Protein AF-A0A538NPK3-F1 (afdb_monomer)

pLDDT: mean 90.72, std 15.33, range [40.0, 98.75]

Solvent-accessible surface area (backbone atoms only — not comparable to full-atom values): 8927 Å² total; per-residue (Å²): 105,37,69,58,55,29,64,65,32,91,75,32,47,64,65,57,23,43,51,51,44,49,50,53,44,50,45,13,54,48,50,26,62,76,28,67,54,47,79,52,47,70,59,28,36,52,36,30,76,73,65,78,29,89,46,58,44,39,58,53,47,27,48,56,47,48,56,59,54,58,73,66,65,64,86,34,53,40,82,40,32,31,33,20,56,73,98,46,99,71,49,41,38,30,35,28,40,32,36,69,95,50,63,70,60,73,10,39,35,46,33,33,40,89,54,44,16,48,60,44,72,46,45,44,79,68,47,91,90,53,68,72,44,80,38,68,68,56,42,33,56,76,69,69,45,77,77,94,75,72,92,78,80,84,78,86,79,72,134

Sequence (159 aa):
MRTRIAALSPTISPDEARRVAYTAYMTGLQLRREWHVVWLPGVQNFLVNMGARKGGLCFQWATELLVRLDALKLQTIELHWAESFANTNGEHNVIVVTARGQAFEKGILLDNWRYSGHLVWTQVATDPEYHWTENKSELARRLGRPRDVASKQVRSTMK

Secondary structure (DSSP, 8-state):
-HHHHHTT-TTS-HHHHHHHHHHHHHHHHHHHHHTT--SSHHHHHHHHHTTSSS---HHHHHHHHHHHHHTT--SSEEEEEEEESTTSTT-EEEEEEEETT--GGGSEEEEEEEETTEEEEEEGGG-SS---EE-HHHHHHHTT------TTSSSS---

Nearest PDB structures (foldseek):
  7lbm-assembly1_k  TM=4.760E-01  e=9.055E+00  Homo sapiens
  2mqb-assembly1_A  TM=2.918E-01  e=4.759E+00  Staphylococcus aureus subsp. aureus Mu50
  1uzx-assembly1_A  TM=3.942E-01  e=9.600E+00  Saccharomyces cerevisiae
  8trh-assembly1_R  TM=3.587E-01  e=9.600E+00  Homo sapiens

Radius of gyration: 17.1 Å; Cα contacts (8 Å, |Δi|>4): 261; chains: 1; bounding box: 33×58×39 Å

Mean predicted aligned error: 6.12 Å

Foldseek 3Di:
DLVLQCVLDVLFDSVLSVQLVVLLQVLLVVCLVQFVWDFDLVVSVVCVVVVNTPDQAQVVSQLSSLQSSVVVVGDFKDKWWKWFPPPDPPIHIWIWIHGPPDDRQQTKTWGSRPGRSHTDIDRQVPDPPTNIDTDPVVSCVSNVNPDPPDVPPPPPPDD

Structure (mmCIF, N/CA/C/O backbone):
data_AF-A0A538NPK3-F1
#
_entry.id   AF-A0A538NPK3-F1
#
loop_
_atom_site.group_PDB
_atom_site.id
_atom_site.type_symbol
_atom_site.label_atom_id
_atom_site.label_alt_id
_atom_site.label_comp_id
_atom_site.label_asym_id
_atom_site.label_entity_id
_atom_site.label_seq_id
_atom_site.pdbx_PDB_ins_code
_atom_site.Cartn_x
_atom_site.Cartn_y
_atom_site.Cartn_z
_atom_site.occupancy
_atom_site.B_iso_or_equiv
_atom_site.auth_seq_id
_atom_site.auth_comp_id
_atom_site.auth_asym_id
_atom_site.auth_atom_id
_atom_site.pdbx_PDB_model_num
ATOM 1 N N . MET A 1 1 ? -1.760 -13.441 7.882 1.00 90.75 1 MET A N 1
ATOM 2 C CA . MET A 1 1 ? -2.172 -12.059 7.558 1.00 90.75 1 MET A CA 1
ATOM 3 C C . MET A 1 1 ? -3.595 -11.701 8.003 1.00 90.75 1 MET A C 1
ATOM 5 O O . MET A 1 1 ? -3.686 -10.924 8.936 1.00 90.75 1 MET A O 1
ATOM 9 N N . ARG A 1 2 ? -4.698 -12.241 7.439 1.00 93.25 2 ARG A N 1
ATOM 10 C CA . ARG A 1 2 ? -6.078 -11.791 7.791 1.00 93.25 2 ARG A CA 1
ATOM 11 C C . ARG A 1 2 ? -6.371 -11.729 9.300 1.00 93.25 2 ARG A C 1
ATOM 13 O O . ARG A 1 2 ? -6.898 -10.738 9.777 1.00 93.25 2 ARG A O 1
ATOM 20 N N . THR A 1 3 ? -5.953 -12.748 10.057 1.00 94.81 3 THR A N 1
ATOM 21 C CA . THR A 1 3 ? -6.132 -12.807 11.518 1.00 94.81 3 THR A CA 1
ATOM 22 C C . THR A 1 3 ? -5.333 -11.724 12.236 1.00 94.81 3 THR A C 1
ATOM 24 O O . THR A 1 3 ? -5.770 -11.223 13.257 1.00 94.81 3 THR A O 1
ATOM 27 N N . ARG A 1 4 ? -4.173 -11.337 11.693 1.00 96.00 4 ARG A N 1
ATOM 28 C CA . ARG A 1 4 ? -3.343 -10.262 12.246 1.00 96.00 4 ARG A CA 1
ATOM 29 C C . ARG A 1 4 ? -3.964 -8.894 11.990 1.00 96.00 4 ARG A C 1
ATOM 31 O O . ARG A 1 4 ? -4.000 -8.101 12.913 1.00 96.00 4 ARG A O 1
ATOM 38 N N . ILE A 1 5 ? -4.522 -8.669 10.797 1.00 95.50 5 ILE A N 1
ATOM 39 C CA . ILE A 1 5 ? -5.295 -7.452 10.501 1.00 95.50 5 ILE A CA 1
ATOM 40 C C . ILE A 1 5 ? -6.505 -7.365 11.435 1.00 95.50 5 ILE A C 1
ATOM 42 O O . ILE A 1 5 ? -6.682 -6.354 12.094 1.00 95.50 5 ILE A O 1
ATOM 46 N N . ALA A 1 6 ? -7.287 -8.440 11.573 1.00 95.44 6 ALA A N 1
ATOM 47 C CA . ALA A 1 6 ? -8.423 -8.467 12.498 1.00 95.44 6 ALA A CA 1
ATOM 48 C C . ALA A 1 6 ? -8.010 -8.279 13.973 1.00 95.44 6 ALA A C 1
ATOM 50 O O . ALA A 1 6 ? -8.776 -7.744 14.761 1.00 95.44 6 ALA A O 1
ATOM 51 N N . ALA A 1 7 ? -6.796 -8.691 14.349 1.00 95.62 7 ALA A N 1
ATOM 52 C CA . ALA A 1 7 ? -6.271 -8.523 15.702 1.00 95.62 7 ALA A CA 1
ATOM 53 C C . ALA A 1 7 ? -5.751 -7.105 16.003 1.00 95.62 7 ALA A C 1
ATOM 55 O O . ALA A 1 7 ? -5.412 -6.836 17.153 1.00 95.62 7 ALA A O 1
ATOM 56 N N . LEU A 1 8 ? -5.686 -6.197 15.017 1.00 94.69 8 LEU A N 1
ATOM 57 C CA . LEU A 1 8 ? -5.289 -4.804 15.256 1.00 94.69 8 LEU A CA 1
ATOM 58 C C . LEU A 1 8 ? -6.275 -4.073 16.177 1.00 94.69 8 LEU A C 1
ATOM 60 O O . LEU A 1 8 ? -5.859 -3.207 16.945 1.00 94.69 8 LEU A O 1
ATOM 64 N N . SER A 1 9 ? -7.567 -4.404 16.092 1.00 96.06 9 SER A N 1
ATOM 65 C CA . SER A 1 9 ? -8.631 -3.864 16.942 1.00 96.06 9 SER A CA 1
ATOM 66 C C . SER A 1 9 ? -9.882 -4.744 16.852 1.00 96.06 9 SER A C 1
ATOM 68 O O . SER A 1 9 ? -10.217 -5.183 15.751 1.00 96.06 9 SER A O 1
ATOM 70 N N . PRO A 1 10 ? -10.651 -4.924 17.944 1.00 95.31 10 PRO A N 1
ATOM 71 C CA . PRO A 1 10 ? -11.950 -5.602 17.891 1.00 95.31 10 PRO A CA 1
ATOM 72 C C . PRO A 1 10 ? -12.984 -4.884 17.006 1.00 95.31 10 PRO A C 1
ATOM 74 O O . PRO A 1 10 ? -13.994 -5.480 16.648 1.00 95.31 10 PRO A O 1
ATOM 77 N N . THR A 1 11 ? -12.751 -3.617 16.644 1.00 96.44 11 THR A N 1
ATOM 78 C CA . THR A 1 11 ? -13.629 -2.847 15.746 1.00 96.44 11 THR A CA 1
ATOM 79 C C . THR A 1 11 ? -13.464 -3.207 14.271 1.00 96.44 11 THR A C 1
ATOM 81 O O . THR A 1 11 ? -14.293 -2.802 13.458 1.00 96.44 11 THR A O 1
ATOM 84 N N . ILE A 1 12 ? -12.412 -3.945 13.901 1.00 96.88 12 ILE A N 1
ATOM 85 C CA . ILE A 1 12 ? -12.199 -4.354 12.514 1.00 96.88 12 ILE A CA 1
ATOM 86 C C . ILE A 1 12 ? -13.184 -5.453 12.138 1.00 96.88 12 ILE A C 1
ATOM 88 O O . ILE A 1 12 ? -13.265 -6.498 12.783 1.00 96.88 12 ILE A O 1
ATOM 92 N N . SER A 1 13 ? -13.870 -5.253 11.016 1.00 97.62 13 SER A N 1
ATOM 93 C CA . SER A 1 13 ? -14.689 -6.289 10.403 1.00 97.62 13 SER A CA 1
ATOM 94 C C . SER A 1 13 ? -13.809 -7.463 9.942 1.00 97.62 13 SER A C 1
ATOM 96 O O . SER A 1 13 ? -12.905 -7.273 9.116 1.00 97.62 13 SER A O 1
ATOM 98 N N . PRO A 1 14 ? -14.082 -8.706 10.387 1.00 96.88 14 PRO A N 1
ATOM 99 C CA . PRO A 1 14 ? -13.371 -9.884 9.892 1.00 96.88 14 PRO A CA 1
ATOM 100 C C . PRO A 1 14 ? -13.513 -10.082 8.375 1.00 96.88 14 PRO A C 1
ATOM 102 O O . PRO A 1 14 ? -12.635 -10.677 7.743 1.00 96.88 14 PRO A O 1
ATOM 105 N N . ASP A 1 15 ? -14.608 -9.589 7.784 1.00 97.94 15 ASP A N 1
ATOM 106 C CA . ASP A 1 15 ? -14.815 -9.590 6.336 1.00 97.94 15 ASP A CA 1
ATOM 107 C C . ASP A 1 15 ? -13.847 -8.645 5.620 1.00 97.94 15 ASP A C 1
ATOM 109 O O . ASP A 1 15 ? -13.150 -9.060 4.692 1.00 97.94 15 ASP A O 1
ATOM 113 N N . GLU A 1 16 ? -13.720 -7.410 6.107 1.00 98.38 16 GLU A N 1
ATOM 114 C CA . GLU A 1 16 ? -12.775 -6.434 5.561 1.00 98.38 16 GLU A CA 1
ATOM 115 C C . GLU A 1 16 ? -11.335 -6.926 5.682 1.00 98.38 16 GLU A C 1
ATOM 117 O O . GLU A 1 16 ? -10.597 -6.915 4.696 1.00 98.38 16 GLU A O 1
ATOM 122 N N . ALA A 1 17 ? -10.955 -7.469 6.842 1.00 98.31 17 ALA A N 1
ATOM 123 C CA . ALA A 1 17 ? -9.636 -8.064 7.040 1.00 98.31 17 ALA A CA 1
ATOM 124 C C . ALA A 1 17 ? -9.348 -9.194 6.034 1.00 98.31 17 ALA A C 1
ATOM 126 O O . ALA A 1 17 ? -8.218 -9.340 5.555 1.00 98.31 17 ALA A O 1
ATOM 127 N N . ARG A 1 18 ? -10.363 -9.995 5.676 1.00 98.38 18 ARG A N 1
ATOM 128 C CA . ARG A 1 18 ? -10.247 -11.044 4.652 1.00 98.38 18 ARG A CA 1
ATOM 129 C C . ARG A 1 18 ? -10.094 -10.452 3.252 1.00 98.38 18 ARG A C 1
ATOM 131 O O . ARG A 1 18 ? -9.232 -10.917 2.508 1.00 98.38 18 ARG A O 1
ATOM 138 N N . ARG A 1 19 ? -10.895 -9.444 2.897 1.00 98.62 19 ARG A N 1
ATOM 139 C CA . ARG A 1 19 ? -10.870 -8.785 1.580 1.00 98.62 19 ARG A CA 1
ATOM 140 C C . ARG A 1 19 ? -9.562 -8.035 1.342 1.00 98.62 19 ARG A C 1
ATOM 142 O O . ARG A 1 19 ? -8.985 -8.184 0.268 1.00 98.62 19 ARG A O 1
ATOM 149 N N . VAL A 1 20 ? -9.052 -7.317 2.344 1.00 98.62 20 VAL A N 1
ATOM 150 C CA . VAL A 1 20 ? -7.729 -6.671 2.304 1.00 98.62 20 VAL A CA 1
ATOM 151 C C . VAL A 1 20 ? -6.642 -7.718 2.097 1.00 98.62 20 VAL A C 1
ATOM 153 O O . VAL A 1 20 ? -5.845 -7.607 1.168 1.00 98.62 20 VAL A O 1
ATOM 156 N N . ALA A 1 21 ? -6.651 -8.780 2.908 1.00 98.38 21 ALA A N 1
ATOM 157 C CA . ALA A 1 21 ? -5.659 -9.841 2.813 1.00 98.38 21 ALA A CA 1
ATOM 158 C C . ALA A 1 21 ? -5.638 -10.514 1.430 1.00 98.38 21 ALA A C 1
ATOM 160 O O . ALA A 1 21 ? -4.575 -10.733 0.851 1.00 98.38 21 ALA A O 1
ATOM 161 N N . TYR A 1 22 ? -6.817 -10.835 0.899 1.00 98.50 22 TYR A N 1
ATOM 162 C CA . TYR A 1 22 ? -6.958 -11.427 -0.425 1.00 98.50 22 TYR A CA 1
ATOM 163 C C . TYR A 1 22 ? -6.485 -10.469 -1.526 1.00 98.50 22 TYR A C 1
ATOM 165 O O . TYR A 1 22 ? -5.692 -10.856 -2.381 1.00 98.50 22 TYR A O 1
ATOM 173 N N . THR A 1 23 ? -6.915 -9.206 -1.474 1.00 98.62 23 THR A N 1
ATOM 174 C CA . THR A 1 23 ? -6.578 -8.189 -2.481 1.00 98.62 23 THR A CA 1
ATOM 175 C C . THR A 1 23 ? -5.082 -7.903 -2.513 1.00 98.62 23 THR A C 1
ATOM 177 O O . THR A 1 23 ? -4.505 -7.859 -3.597 1.00 98.62 23 THR A O 1
ATOM 180 N N . ALA A 1 24 ? -4.426 -7.788 -1.356 1.00 98.50 24 ALA A N 1
ATOM 181 C CA . ALA A 1 24 ? -2.984 -7.563 -1.280 1.00 98.50 24 ALA A CA 1
ATOM 182 C C . ALA A 1 24 ? -2.176 -8.729 -1.864 1.00 98.50 24 ALA A C 1
ATOM 184 O O . ALA A 1 24 ? -1.208 -8.531 -2.601 1.00 98.50 24 ALA A O 1
ATOM 185 N N . TYR A 1 25 ? -2.604 -9.961 -1.581 1.00 98.25 25 TYR A N 1
ATOM 186 C CA . TYR A 1 25 ? -1.945 -11.151 -2.106 1.00 98.25 25 TYR A CA 1
ATOM 187 C C . TYR A 1 25 ? -2.132 -11.277 -3.624 1.00 98.25 25 TYR A C 1
ATOM 189 O O . TYR A 1 25 ? -1.164 -11.441 -4.366 1.00 98.25 25 TYR A O 1
ATOM 197 N N . MET A 1 26 ? -3.373 -11.146 -4.101 1.00 98.38 26 MET A N 1
ATOM 198 C CA . MET A 1 26 ? -3.691 -11.301 -5.521 1.00 98.38 26 MET A CA 1
ATOM 199 C C . MET A 1 26 ? -3.120 -10.176 -6.381 1.00 98.38 26 MET A C 1
ATOM 201 O O . MET A 1 26 ? -2.681 -10.450 -7.495 1.00 98.38 26 MET A O 1
ATOM 205 N N . THR A 1 27 ? -3.070 -8.943 -5.871 1.00 98.19 27 THR A N 1
ATOM 206 C CA . THR A 1 27 ? -2.431 -7.814 -6.567 1.00 98.19 27 THR A CA 1
ATOM 207 C C . THR A 1 27 ? -0.971 -8.126 -6.876 1.00 98.19 27 THR A C 1
ATOM 209 O O . THR A 1 27 ? -0.560 -8.019 -8.029 1.00 98.19 27 THR A O 1
ATOM 212 N N . GLY A 1 28 ? -0.215 -8.620 -5.891 1.00 97.19 28 GLY A N 1
ATOM 213 C CA . GLY A 1 28 ? 1.176 -9.028 -6.086 1.00 97.19 28 GLY A CA 1
ATOM 214 C C . GLY A 1 28 ? 1.353 -10.060 -7.204 1.00 97.19 28 GLY A C 1
ATOM 215 O O . GLY A 1 28 ? 2.160 -9.879 -8.117 1.00 97.19 28 GLY A O 1
ATOM 216 N N . LEU A 1 29 ? 0.543 -11.123 -7.175 1.00 97.06 29 LEU A N 1
ATOM 217 C CA . LEU A 1 29 ? 0.599 -12.189 -8.178 1.00 97.06 29 LEU A CA 1
ATOM 218 C C . LEU A 1 29 ? 0.192 -11.722 -9.580 1.00 97.06 29 LEU A C 1
ATOM 220 O O . LEU A 1 29 ? 0.789 -12.156 -10.567 1.00 97.06 29 LEU A O 1
ATOM 224 N N . GLN A 1 30 ? -0.829 -10.871 -9.678 1.00 97.69 30 GLN A N 1
ATOM 225 C CA . GLN A 1 30 ? -1.325 -10.360 -10.954 1.00 97.69 30 GLN A CA 1
ATOM 226 C C . GLN A 1 30 ? -0.310 -9.419 -11.601 1.00 97.69 30 GLN A C 1
ATOM 228 O O . GLN A 1 30 ? 0.085 -9.658 -12.740 1.00 97.69 30 GLN A O 1
ATOM 233 N N . LEU A 1 31 ? 0.183 -8.426 -10.859 1.00 96.94 31 LEU A N 1
ATOM 234 C CA . LEU A 1 31 ? 1.145 -7.450 -11.374 1.00 96.94 31 LEU A CA 1
ATOM 235 C C . LEU A 1 31 ? 2.485 -8.102 -11.735 1.00 96.94 31 LEU A C 1
ATOM 237 O O . LEU A 1 31 ? 3.076 -7.760 -12.755 1.00 96.94 31 LEU A O 1
ATOM 241 N N . ARG A 1 32 ? 2.933 -9.115 -10.976 1.00 95.81 32 ARG A N 1
ATOM 242 C CA . ARG A 1 32 ? 4.122 -9.910 -11.335 1.00 95.81 32 ARG A CA 1
ATOM 243 C C . ARG A 1 32 ? 4.014 -10.493 -12.744 1.00 95.81 32 ARG A C 1
ATOM 245 O O . ARG A 1 32 ? 4.987 -10.460 -13.497 1.00 95.81 32 ARG A O 1
ATOM 252 N N . ARG A 1 33 ? 2.844 -11.044 -13.084 1.00 95.31 33 ARG A N 1
ATOM 253 C CA . ARG A 1 33 ? 2.570 -11.626 -14.405 1.00 95.31 33 ARG A CA 1
ATOM 254 C C . ARG A 1 33 ? 2.434 -10.536 -15.462 1.00 95.31 33 ARG A C 1
ATOM 256 O O . ARG A 1 33 ? 3.101 -10.605 -16.485 1.00 95.31 33 ARG A O 1
ATOM 263 N N . GLU A 1 34 ? 1.620 -9.522 -15.190 1.00 95.25 34 GLU A N 1
ATOM 264 C CA . GLU A 1 34 ? 1.320 -8.431 -16.120 1.00 95.25 34 GLU A CA 1
ATOM 265 C C . GLU A 1 34 ? 2.567 -7.630 -16.519 1.00 95.25 34 GLU A C 1
ATOM 267 O O . GLU A 1 34 ? 2.769 -7.299 -17.690 1.00 95.25 34 GLU A O 1
ATOM 272 N N . TRP A 1 35 ? 3.440 -7.347 -15.554 1.00 95.38 35 TRP A N 1
ATOM 273 C CA . TRP A 1 35 ? 4.660 -6.575 -15.767 1.00 95.38 35 TRP A CA 1
ATOM 274 C C . TRP A 1 35 ? 5.873 -7.435 -16.118 1.00 95.38 35 TRP A C 1
ATOM 276 O O . TRP A 1 35 ? 6.974 -6.895 -16.204 1.00 95.38 35 TRP A O 1
ATOM 286 N N . HIS A 1 36 ? 5.697 -8.746 -16.338 1.00 92.69 36 HIS A N 1
ATOM 287 C CA . HIS A 1 36 ? 6.778 -9.690 -16.656 1.00 92.69 36 HIS A CA 1
ATOM 288 C C . HIS A 1 36 ? 7.995 -9.504 -15.738 1.00 92.69 36 HIS A C 1
ATOM 290 O O . HIS A 1 36 ? 9.127 -9.300 -16.198 1.00 92.69 36 HIS A O 1
ATOM 296 N N . VAL A 1 37 ? 7.717 -9.491 -14.433 1.00 92.56 37 VAL A N 1
ATOM 297 C CA . VAL A 1 37 ? 8.670 -9.085 -13.403 1.00 92.56 37 VAL A CA 1
ATOM 298 C C . VAL A 1 37 ? 9.755 -10.137 -13.245 1.00 92.56 37 VAL A C 1
ATOM 300 O O . VAL A 1 37 ? 9.474 -11.317 -13.017 1.00 92.56 37 VAL A O 1
ATOM 303 N N . VAL A 1 38 ? 11.007 -9.698 -13.336 1.00 90.12 38 VAL A N 1
ATOM 304 C CA . VAL A 1 38 ? 12.165 -10.555 -13.071 1.00 90.12 38 VAL A CA 1
ATOM 305 C C . VAL A 1 38 ? 12.389 -10.719 -11.569 1.00 90.12 38 VAL A C 1
ATOM 307 O O . VAL A 1 38 ? 11.875 -9.960 -10.754 1.00 90.12 38 VAL A O 1
ATOM 310 N N . TRP A 1 39 ? 13.135 -11.748 -11.173 1.00 79.25 39 TRP A N 1
ATOM 311 C CA . TRP A 1 39 ? 13.260 -12.098 -9.758 1.00 79.25 39 TRP A CA 1
ATOM 312 C C . TRP A 1 39 ? 13.912 -10.996 -8.908 1.00 79.25 39 TRP A C 1
ATOM 314 O O . TRP A 1 39 ? 13.408 -10.715 -7.823 1.00 79.25 39 TRP A O 1
ATOM 324 N N . LEU A 1 40 ? 14.959 -10.338 -9.414 1.00 88.50 40 LEU A N 1
ATOM 325 C CA . LEU A 1 40 ? 15.695 -9.296 -8.693 1.00 88.50 40 LEU A CA 1
ATOM 326 C C . LEU A 1 40 ? 15.028 -7.913 -8.854 1.00 88.50 40 LEU A C 1
ATOM 328 O O . LEU A 1 40 ? 15.023 -7.390 -9.974 1.00 88.50 40 LEU A O 1
ATOM 332 N N . PRO A 1 41 ? 14.542 -7.272 -7.768 1.00 84.06 41 PRO A N 1
ATOM 333 C CA . PRO A 1 41 ? 13.862 -5.975 -7.846 1.00 84.06 41 PRO A CA 1
ATOM 334 C C . PRO A 1 41 ? 14.715 -4.869 -8.480 1.00 84.06 41 PRO A C 1
ATOM 336 O O . PRO A 1 41 ? 14.218 -4.095 -9.291 1.00 84.06 41 PRO A O 1
ATOM 339 N N . GLY A 1 42 ? 16.023 -4.832 -8.196 1.00 86.31 42 GLY A N 1
ATOM 340 C CA . GLY A 1 42 ? 16.937 -3.857 -8.804 1.00 86.31 42 GLY A CA 1
ATOM 341 C C . GLY A 1 42 ? 17.041 -3.991 -10.329 1.00 86.31 42 GLY A C 1
ATOM 342 O O . GLY A 1 42 ? 17.029 -2.989 -11.043 1.00 86.31 42 GLY A O 1
ATOM 343 N N . VAL A 1 43 ? 17.056 -5.227 -10.843 1.00 89.50 43 VAL A N 1
ATOM 344 C CA . VAL A 1 43 ? 17.050 -5.486 -12.293 1.00 89.50 43 VAL A CA 1
ATOM 345 C C . VAL A 1 43 ? 15.712 -5.068 -12.894 1.00 89.50 43 VAL A C 1
ATOM 347 O O . VAL A 1 43 ? 15.689 -4.430 -13.943 1.00 89.50 43 VAL A O 1
ATOM 350 N N . GLN A 1 44 ? 14.596 -5.364 -12.221 1.00 92.06 44 GLN A N 1
ATOM 351 C CA . GLN A 1 44 ? 13.286 -4.907 -12.680 1.00 92.06 44 GLN A CA 1
ATOM 352 C C . GLN A 1 44 ? 13.217 -3.376 -12.747 1.00 92.06 44 GLN A C 1
ATOM 354 O O . GLN A 1 44 ? 12.756 -2.843 -13.754 1.00 92.06 44 GLN A O 1
ATOM 359 N N . ASN A 1 45 ? 13.706 -2.667 -11.726 1.00 91.25 45 ASN A N 1
ATOM 360 C CA . ASN A 1 45 ? 13.725 -1.204 -11.707 1.00 91.25 45 ASN A CA 1
ATOM 361 C C . ASN A 1 45 ? 14.513 -0.637 -12.898 1.00 91.25 45 ASN A C 1
ATOM 363 O O . ASN A 1 45 ? 14.032 0.264 -13.584 1.00 91.25 45 ASN A O 1
ATOM 367 N N . PHE A 1 46 ? 15.687 -1.206 -13.188 1.00 90.31 46 PHE A N 1
ATOM 368 C CA . PHE A 1 46 ? 16.475 -0.837 -14.364 1.00 90.31 46 PHE A CA 1
ATOM 369 C C . PHE A 1 46 ? 15.690 -1.044 -15.669 1.00 90.31 46 PHE A C 1
ATOM 371 O O . PHE A 1 46 ? 15.606 -0.129 -16.488 1.00 90.31 46 PHE A O 1
ATOM 378 N N . LEU A 1 47 ? 15.051 -2.208 -15.834 1.00 90.75 47 LEU A N 1
ATOM 379 C CA . LEU A 1 47 ? 14.262 -2.532 -17.025 1.00 90.75 47 LEU A CA 1
ATOM 380 C C . LEU A 1 47 ? 13.057 -1.597 -17.224 1.00 90.75 47 LEU A C 1
ATOM 382 O O . LEU A 1 47 ? 12.700 -1.298 -18.363 1.00 90.75 47 LEU A O 1
ATOM 386 N N . VAL A 1 48 ? 12.425 -1.134 -16.144 1.00 91.38 48 VAL A N 1
ATOM 387 C CA . VAL A 1 48 ? 11.334 -0.149 -16.221 1.00 91.38 48 VAL A CA 1
ATOM 388 C C . VAL A 1 48 ? 11.872 1.217 -16.640 1.00 91.38 48 VAL A C 1
ATOM 390 O O . VAL A 1 48 ? 11.331 1.820 -17.562 1.00 91.38 48 VAL A O 1
ATOM 393 N N . ASN A 1 49 ? 12.965 1.679 -16.027 1.00 91.50 49 ASN A N 1
ATOM 394 C CA . ASN A 1 49 ? 13.550 2.991 -16.322 1.00 91.50 49 ASN A CA 1
ATOM 395 C C . ASN A 1 49 ? 14.054 3.116 -17.768 1.00 91.50 49 ASN A C 1
ATOM 397 O O . ASN A 1 49 ? 14.006 4.200 -18.339 1.00 91.50 49 ASN A O 1
ATOM 401 N N . MET A 1 50 ? 14.490 2.014 -18.384 1.00 92.69 50 MET A N 1
ATOM 402 C CA . MET A 1 50 ? 14.862 1.979 -19.806 1.00 92.69 50 MET A CA 1
ATOM 403 C C . MET A 1 50 ? 13.676 1.739 -20.763 1.00 92.69 50 MET A C 1
ATOM 405 O O . MET A 1 50 ? 13.884 1.589 -21.964 1.00 92.69 50 MET A O 1
ATOM 409 N N . GLY A 1 51 ? 12.444 1.629 -20.253 1.00 91.00 51 GLY A N 1
ATOM 410 C CA . GLY A 1 51 ? 11.237 1.411 -21.059 1.00 91.00 51 GLY A CA 1
ATOM 411 C C . GLY A 1 51 ? 11.007 -0.029 -21.540 1.00 91.00 51 GLY A C 1
ATOM 412 O O . GLY A 1 51 ? 10.083 -0.276 -22.312 1.00 91.00 51 GLY A O 1
ATOM 413 N N . ALA A 1 52 ? 11.796 -1.005 -21.081 1.00 91.19 52 ALA A N 1
ATOM 414 C CA . ALA A 1 52 ? 11.669 -2.415 -21.471 1.00 91.19 52 ALA A CA 1
ATOM 415 C C . ALA A 1 52 ? 10.579 -3.177 -20.688 1.00 91.19 52 ALA A C 1
ATOM 417 O O . ALA A 1 52 ? 10.242 -4.322 -21.022 1.00 91.19 52 ALA A O 1
ATOM 418 N N . ARG A 1 53 ? 10.046 -2.582 -19.615 1.00 91.88 53 ARG A N 1
ATOM 419 C CA . ARG A 1 53 ? 8.956 -3.122 -18.792 1.00 91.88 53 ARG A CA 1
ATOM 420 C C . ARG A 1 53 ? 7.944 -2.034 -18.462 1.00 91.88 53 ARG A C 1
ATOM 422 O O . ARG A 1 53 ? 8.299 -0.878 -18.279 1.00 91.88 53 ARG A O 1
ATOM 429 N N . LYS A 1 54 ? 6.675 -2.438 -18.356 1.00 89.81 54 LYS A N 1
ATOM 430 C CA . LYS A 1 54 ? 5.548 -1.530 -18.089 1.00 89.81 54 LYS A CA 1
ATOM 431 C C . LYS A 1 54 ? 5.485 -1.051 -16.636 1.00 89.81 54 LYS A C 1
ATOM 433 O O . LYS A 1 54 ? 4.957 0.023 -16.375 1.00 89.81 54 LYS A O 1
ATOM 438 N N . GLY A 1 55 ? 6.010 -1.840 -15.701 1.00 92.06 55 GLY A N 1
ATOM 439 C CA . GLY A 1 55 ? 5.985 -1.509 -14.283 1.00 92.06 55 GLY A CA 1
ATOM 440 C C . GLY A 1 55 ? 6.890 -2.408 -13.452 1.00 92.06 55 GLY A C 1
ATOM 441 O O . GLY A 1 55 ? 7.453 -3.386 -13.951 1.00 92.06 55 GLY A O 1
ATOM 442 N N . GLY A 1 56 ? 7.067 -2.052 -12.187 1.00 91.94 56 GLY A N 1
ATOM 443 C CA . GLY A 1 56 ? 7.916 -2.793 -11.260 1.00 91.94 56 GLY A CA 1
ATOM 444 C C . GLY A 1 56 ? 8.631 -1.938 -10.220 1.00 91.94 56 GLY A C 1
ATOM 445 O O . GLY A 1 56 ? 9.230 -2.514 -9.319 1.00 91.94 56 GLY A O 1
ATOM 446 N N . LEU A 1 57 ? 8.540 -0.607 -10.306 1.00 94.38 57 LEU A N 1
ATOM 447 C CA . LEU A 1 57 ? 9.074 0.310 -9.297 1.00 94.38 57 LEU A CA 1
ATOM 448 C C . LEU A 1 57 ? 8.225 0.253 -8.021 1.00 94.38 57 LEU A C 1
ATOM 450 O O . LEU A 1 57 ? 7.006 0.088 -8.100 1.00 94.38 57 LEU A O 1
ATOM 454 N N . CYS A 1 58 ? 8.845 0.433 -6.854 1.00 95.38 58 CYS A N 1
ATOM 455 C CA . CYS A 1 58 ? 8.189 0.362 -5.540 1.00 95.38 58 CYS A CA 1
ATOM 456 C C . CYS A 1 58 ? 6.875 1.165 -5.477 1.00 95.38 58 CYS A C 1
ATOM 458 O O . CYS A 1 58 ? 5.818 0.613 -5.167 1.00 95.38 58 CYS A O 1
ATOM 460 N N . PHE A 1 59 ? 6.900 2.437 -5.891 1.00 95.94 59 PHE A N 1
ATOM 461 C CA . PHE A 1 59 ? 5.711 3.292 -5.891 1.00 95.94 59 PHE A CA 1
ATOM 462 C C . PHE A 1 59 ? 4.606 2.799 -6.835 1.00 95.94 59 PHE A C 1
ATOM 464 O O . PHE A 1 59 ? 3.436 3.073 -6.579 1.00 95.94 59 PHE A O 1
ATOM 471 N N . GLN A 1 60 ? 4.935 2.093 -7.924 1.00 96.38 60 GLN A N 1
ATOM 472 C CA . GLN A 1 60 ? 3.932 1.546 -8.843 1.00 96.38 60 GLN A CA 1
ATOM 473 C C . GLN A 1 60 ? 3.178 0.395 -8.178 1.00 96.38 60 GLN A C 1
ATOM 475 O O . GLN A 1 60 ? 1.950 0.383 -8.215 1.00 96.38 60 GLN A O 1
ATOM 480 N N . TRP A 1 61 ? 3.887 -0.517 -7.500 1.00 97.81 61 TRP A N 1
ATOM 481 C CA . TRP A 1 61 ? 3.253 -1.574 -6.702 1.00 97.81 61 TRP A CA 1
ATOM 482 C C . TRP A 1 61 ? 2.341 -0.995 -5.621 1.00 97.81 61 TRP A C 1
ATOM 484 O O . TRP A 1 61 ? 1.184 -1.402 -5.518 1.00 97.81 61 TRP A O 1
ATOM 494 N N . ALA A 1 62 ? 2.840 -0.025 -4.848 1.00 98.19 62 ALA A N 1
ATOM 495 C CA . ALA A 1 62 ? 2.066 0.623 -3.792 1.00 98.19 62 ALA A CA 1
ATOM 496 C C . ALA A 1 62 ? 0.835 1.359 -4.346 1.00 98.19 62 ALA A C 1
ATOM 498 O O . ALA A 1 62 ? -0.247 1.253 -3.774 1.00 98.19 62 ALA A O 1
ATOM 499 N N . THR A 1 63 ? 0.968 2.049 -5.485 1.00 98.06 63 THR A N 1
ATOM 500 C CA . THR A 1 63 ? -0.150 2.750 -6.142 1.00 98.06 63 THR A CA 1
ATOM 501 C C . THR A 1 63 ? -1.242 1.776 -6.574 1.00 98.06 63 THR A C 1
ATOM 503 O O . THR A 1 63 ? -2.405 1.976 -6.232 1.00 98.06 63 THR A O 1
ATOM 506 N N . GLU A 1 64 ? -0.884 0.707 -7.286 1.00 98.00 64 GLU A N 1
ATOM 507 C CA . GLU A 1 64 ? -1.855 -0.291 -7.748 1.00 98.00 64 GLU A CA 1
ATOM 508 C C . GLU A 1 64 ? -2.557 -0.986 -6.581 1.00 98.00 64 GLU A C 1
ATOM 510 O O . GLU A 1 64 ? -3.777 -1.168 -6.594 1.00 98.00 64 GLU A O 1
ATOM 515 N N . LEU A 1 65 ? -1.801 -1.334 -5.536 1.00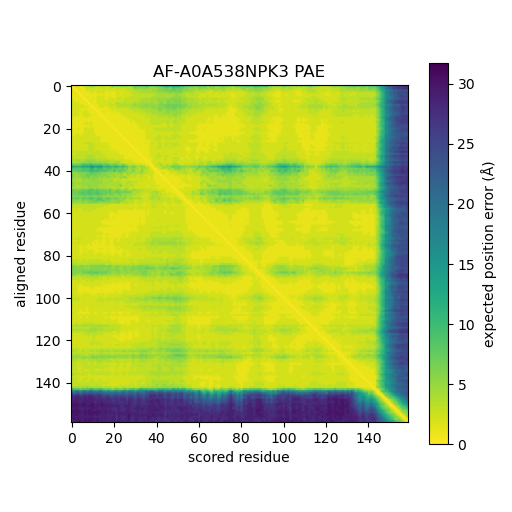 98.62 65 LEU A N 1
ATOM 516 C CA . LEU A 1 65 ? -2.373 -1.898 -4.322 1.00 98.62 65 LEU A CA 1
ATOM 517 C C . LEU A 1 65 ? -3.346 -0.918 -3.657 1.00 98.62 65 LEU A C 1
ATOM 519 O O . LEU A 1 65 ? -4.461 -1.307 -3.312 1.00 98.62 65 LEU A O 1
ATOM 523 N N . LEU A 1 66 ? -2.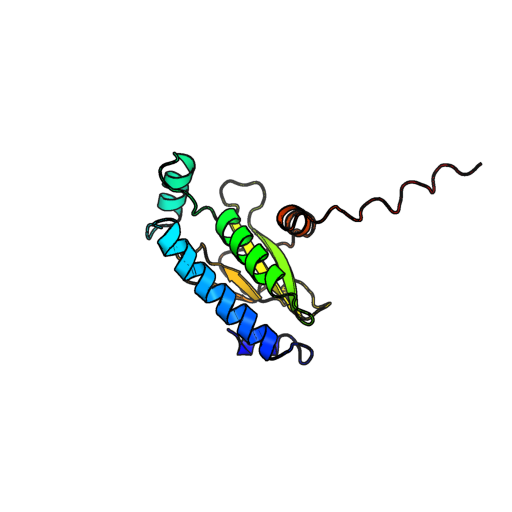954 0.348 -3.509 1.00 98.62 66 LEU A N 1
ATOM 524 C CA . LEU A 1 66 ? -3.779 1.387 -2.901 1.00 98.62 66 LEU A CA 1
ATOM 525 C C . LEU A 1 66 ? -5.104 1.568 -3.637 1.00 98.62 66 LEU A C 1
ATOM 527 O O . LEU A 1 66 ? -6.155 1.560 -3.002 1.00 98.62 66 LEU A O 1
ATOM 531 N N . VAL A 1 67 ? -5.068 1.700 -4.964 1.00 98.06 67 VAL A N 1
ATOM 532 C CA . VAL A 1 67 ? -6.274 1.900 -5.781 1.00 98.06 67 VAL A CA 1
ATOM 533 C C . VAL A 1 67 ? -7.232 0.717 -5.632 1.00 98.06 67 VAL A C 1
ATOM 535 O O . VAL A 1 67 ? -8.434 0.905 -5.433 1.00 98.06 67 VAL A O 1
ATOM 538 N N . ARG A 1 68 ? -6.709 -0.513 -5.657 1.00 98.38 68 ARG A N 1
ATOM 539 C CA . ARG A 1 68 ? -7.518 -1.732 -5.501 1.00 98.38 68 ARG A CA 1
ATOM 540 C C . ARG A 1 68 ? -8.098 -1.869 -4.096 1.00 98.38 68 ARG A C 1
ATOM 542 O O . ARG A 1 68 ? -9.236 -2.310 -3.960 1.00 98.38 68 ARG A O 1
ATOM 549 N N . LEU A 1 69 ? -7.350 -1.484 -3.061 1.00 98.50 69 LEU A N 1
ATOM 550 C CA . LEU A 1 69 ? -7.842 -1.466 -1.682 1.00 98.50 69 LEU A CA 1
ATOM 551 C C . LEU A 1 69 ? -8.884 -0.361 -1.458 1.00 98.50 69 LEU A C 1
ATOM 553 O O . LEU A 1 69 ? -9.893 -0.617 -0.805 1.00 98.50 69 LEU A O 1
ATOM 557 N N . ASP A 1 70 ? -8.703 0.833 -2.028 1.00 98.00 70 ASP A N 1
ATOM 558 C CA . ASP A 1 70 ? -9.689 1.919 -1.926 1.00 98.00 70 ASP A CA 1
ATOM 559 C C . ASP A 1 70 ? -11.012 1.562 -2.616 1.00 98.00 70 ASP A C 1
ATOM 561 O O . ASP A 1 70 ? -12.095 1.881 -2.116 1.00 98.00 70 ASP A O 1
ATOM 565 N N . ALA A 1 71 ? -10.945 0.823 -3.726 1.00 98.00 71 ALA A N 1
ATOM 566 C CA . ALA A 1 71 ? -12.123 0.305 -4.414 1.00 98.00 71 ALA A CA 1
ATOM 567 C C . ALA A 1 71 ? -12.962 -0.647 -3.538 1.00 98.00 71 ALA A C 1
ATOM 569 O O . ALA A 1 71 ? -14.152 -0.819 -3.796 1.00 98.00 71 ALA A O 1
ATOM 570 N N . LEU A 1 72 ? -12.391 -1.224 -2.469 1.00 98.00 72 LEU A N 1
ATOM 571 C CA . LEU A 1 72 ? -13.135 -2.064 -1.526 1.00 98.00 72 LEU A CA 1
ATOM 572 C C . LEU A 1 72 ? -14.094 -1.270 -0.626 1.00 98.00 72 LEU A C 1
ATOM 574 O O . LEU A 1 72 ? -14.962 -1.900 -0.014 1.00 98.00 72 LEU A O 1
ATOM 578 N N . LYS A 1 73 ? -13.944 0.064 -0.545 1.00 97.31 73 LYS A N 1
ATOM 579 C CA . LYS A 1 73 ? -14.758 0.979 0.280 1.00 97.31 73 LYS A CA 1
ATOM 580 C C . LYS A 1 73 ? -14.868 0.525 1.741 1.00 97.31 73 LYS A C 1
ATOM 582 O O . LYS A 1 73 ? -15.958 0.431 2.303 1.00 97.31 73 LYS A O 1
ATOM 587 N N . LEU A 1 74 ? -13.706 0.240 2.330 1.00 97.69 74 LEU A N 1
ATOM 588 C CA . LEU A 1 74 ? -13.547 -0.232 3.706 1.00 97.69 74 LEU A CA 1
ATOM 589 C C . LEU A 1 74 ? -14.094 0.793 4.714 1.00 97.69 74 LEU A C 1
ATOM 591 O O . LEU A 1 74 ? -13.853 1.997 4.602 1.00 97.69 74 LEU A O 1
ATOM 595 N N . GLN A 1 75 ? -14.823 0.299 5.709 1.00 98.06 75 GLN A N 1
ATOM 596 C CA . GLN A 1 75 ? -15.480 1.076 6.755 1.00 98.06 75 GLN A CA 1
ATOM 597 C C . GLN A 1 75 ? -14.769 0.980 8.100 1.00 98.06 75 GLN A C 1
ATOM 599 O O . GLN A 1 75 ? -14.923 1.890 8.905 1.00 98.06 75 GLN A O 1
ATOM 604 N N . THR A 1 76 ? -13.992 -0.071 8.360 1.00 98.00 76 THR A N 1
ATOM 605 C CA . THR A 1 76 ? -13.328 -0.296 9.659 1.00 98.00 76 THR A CA 1
ATOM 606 C C . THR A 1 76 ? -11.803 -0.201 9.597 1.00 98.00 76 THR A C 1
ATOM 608 O O . THR A 1 76 ? -11.152 -0.059 10.634 1.00 98.00 76 THR A O 1
ATOM 611 N N . ILE A 1 77 ? -11.246 -0.228 8.384 1.00 98.50 77 ILE A N 1
ATOM 612 C CA . ILE A 1 77 ? -9.807 -0.186 8.107 1.00 98.50 77 ILE A CA 1
ATOM 613 C C . ILE A 1 77 ? -9.434 1.134 7.424 1.00 98.50 77 ILE A C 1
ATOM 615 O O . ILE A 1 77 ? -10.126 1.582 6.508 1.00 98.50 77 ILE A O 1
ATOM 619 N N . GLU A 1 78 ? -8.316 1.727 7.840 1.00 98.38 78 GLU A N 1
ATOM 620 C CA . GLU A 1 78 ? -7.703 2.893 7.195 1.00 98.38 78 GLU A CA 1
ATOM 621 C C . GLU A 1 78 ? -6.486 2.487 6.368 1.00 98.38 78 GLU A C 1
ATOM 623 O O . GLU A 1 78 ? -5.776 1.535 6.696 1.00 98.38 78 GLU A O 1
ATOM 628 N N . LEU A 1 79 ? -6.2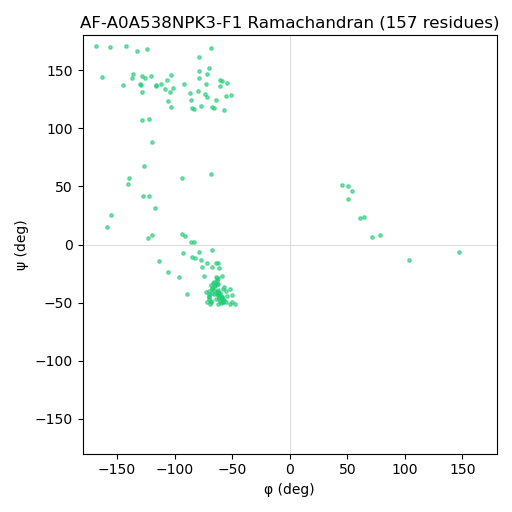92 3.196 5.254 1.00 98.62 79 LEU A N 1
ATOM 629 C CA . LEU A 1 79 ? -5.188 2.995 4.322 1.00 98.62 79 LEU A CA 1
ATOM 630 C C . LEU A 1 79 ? -4.215 4.157 4.460 1.00 98.62 79 LEU A C 1
ATOM 632 O O . LEU A 1 79 ? -4.629 5.317 4.446 1.00 98.62 79 LEU A O 1
ATOM 636 N N . HIS A 1 80 ? -2.931 3.837 4.529 1.00 98.62 80 HIS A N 1
ATOM 637 C CA . HIS A 1 80 ? -1.866 4.809 4.712 1.00 98.62 80 HIS A CA 1
ATOM 638 C C . HIS A 1 80 ? -0.786 4.584 3.662 1.00 98.62 80 HIS A C 1
ATOM 640 O O . HIS A 1 80 ? -0.412 3.443 3.380 1.00 98.62 80 HIS A O 1
ATOM 646 N N . TRP A 1 81 ? -0.275 5.676 3.100 1.00 98.62 81 TRP A N 1
ATOM 647 C CA . TRP A 1 81 ? 0.926 5.634 2.279 1.00 98.62 81 TRP A CA 1
ATOM 648 C C . TRP A 1 81 ? 2.137 5.741 3.198 1.00 98.62 81 TRP A C 1
ATOM 650 O O . TRP A 1 81 ? 2.227 6.682 3.991 1.00 98.62 81 TRP A O 1
ATOM 660 N N . ALA A 1 82 ? 3.032 4.764 3.110 1.00 98.38 82 ALA A N 1
ATOM 661 C CA . ALA A 1 82 ? 4.224 4.674 3.932 1.00 98.38 82 ALA A CA 1
ATOM 662 C C . ALA A 1 82 ? 5.473 4.783 3.062 1.00 98.38 82 ALA A C 1
ATOM 664 O O . ALA A 1 82 ? 5.557 4.141 2.015 1.00 98.38 82 ALA A O 1
ATOM 665 N N . GLU A 1 83 ? 6.437 5.564 3.536 1.00 97.94 83 GLU A N 1
ATOM 666 C CA . GLU A 1 83 ? 7.698 5.839 2.851 1.00 97.94 83 GLU A CA 1
ATOM 667 C C . GLU A 1 83 ? 8.857 5.494 3.781 1.00 97.94 83 GLU A C 1
ATOM 669 O O . GLU A 1 83 ? 8.791 5.726 4.990 1.00 97.94 83 GLU A O 1
ATOM 674 N N . SER A 1 84 ? 9.927 4.955 3.215 1.00 97.44 84 SER A N 1
ATOM 675 C CA . SER A 1 84 ? 11.216 4.811 3.880 1.00 97.44 84 SER A CA 1
ATOM 676 C C . SER A 1 84 ? 12.303 5.390 2.989 1.00 97.44 84 SER A C 1
ATOM 678 O O . SER A 1 84 ? 12.202 5.311 1.767 1.0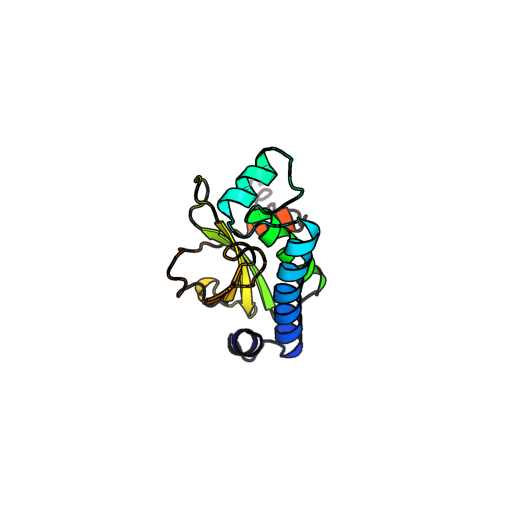0 97.44 84 SER A O 1
ATOM 680 N N . PHE A 1 85 ? 13.327 5.997 3.596 1.00 95.06 85 PHE A N 1
ATOM 681 C CA . PHE A 1 85 ? 14.403 6.698 2.883 1.00 95.06 85 PHE A CA 1
ATOM 682 C C . PHE A 1 85 ? 13.889 7.724 1.850 1.00 95.06 85 PHE A C 1
ATOM 684 O O . PHE A 1 85 ? 14.450 7.850 0.758 1.00 95.06 85 PHE A O 1
ATOM 691 N N . ALA A 1 86 ? 12.816 8.444 2.193 1.00 92.44 86 ALA A N 1
ATOM 692 C CA . ALA A 1 86 ? 12.150 9.396 1.306 1.00 92.44 86 ALA A CA 1
ATOM 693 C C . ALA A 1 86 ? 13.120 10.451 0.747 1.00 92.44 86 ALA A C 1
ATOM 695 O O . ALA A 1 86 ? 13.953 10.992 1.479 1.00 92.44 86 ALA A O 1
ATOM 696 N N . ASN A 1 87 ? 12.971 10.781 -0.539 1.00 89.69 87 ASN A N 1
ATOM 697 C CA . ASN A 1 87 ? 13.838 11.701 -1.291 1.00 89.69 87 ASN A CA 1
ATOM 698 C C . ASN A 1 87 ? 15.290 11.217 -1.467 1.00 89.69 87 ASN A C 1
ATOM 700 O O . ASN A 1 87 ? 16.196 12.026 -1.681 1.00 89.69 87 ASN A O 1
ATOM 704 N N . THR A 1 88 ? 15.530 9.907 -1.396 1.00 91.56 88 THR A N 1
ATOM 705 C CA . THR A 1 88 ? 16.837 9.304 -1.695 1.00 91.56 88 THR A CA 1
ATOM 706 C C . THR A 1 88 ? 16.718 8.239 -2.786 1.00 91.56 88 THR A C 1
ATOM 708 O O . THR A 1 88 ? 15.630 7.769 -3.104 1.00 91.56 88 THR A O 1
ATOM 711 N N . ASN A 1 89 ? 17.853 7.785 -3.327 1.00 84.62 89 ASN A N 1
ATOM 71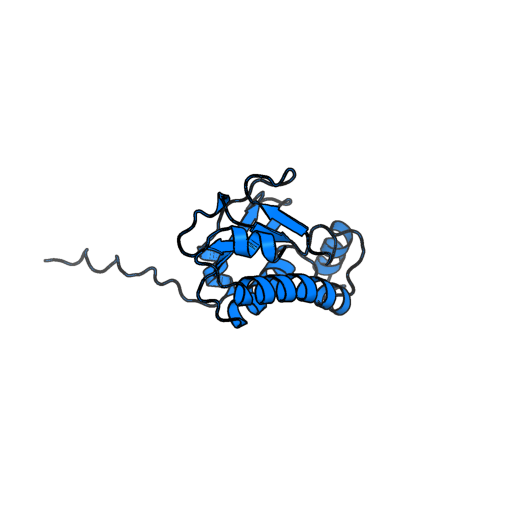2 C CA . ASN A 1 89 ? 17.876 6.671 -4.286 1.00 84.62 89 ASN A CA 1
ATOM 713 C C . ASN A 1 89 ? 17.402 5.333 -3.683 1.00 84.62 89 ASN A C 1
ATOM 715 O O . ASN A 1 89 ? 17.127 4.397 -4.430 1.00 84.62 89 ASN A O 1
ATOM 719 N N . GLY A 1 90 ? 17.348 5.231 -2.351 1.00 88.00 90 GLY A N 1
ATOM 720 C CA . GLY A 1 90 ? 16.855 4.063 -1.624 1.00 88.00 90 GLY A CA 1
ATOM 721 C C . GLY A 1 90 ? 15.377 4.150 -1.249 1.00 88.00 90 GLY A C 1
ATOM 722 O O . GLY A 1 90 ? 14.928 3.319 -0.462 1.00 88.00 90 GLY A O 1
ATOM 723 N N . GLU A 1 91 ? 14.644 5.150 -1.757 1.00 94.00 91 GLU A N 1
ATOM 724 C CA . GLU A 1 91 ? 13.236 5.347 -1.418 1.00 94.00 91 GLU A CA 1
ATOM 725 C C . GLU A 1 91 ? 12.411 4.087 -1.699 1.00 94.00 91 GLU A C 1
ATOM 727 O O . GLU A 1 91 ? 12.417 3.525 -2.802 1.00 94.00 91 GLU A O 1
ATOM 732 N N . HIS A 1 92 ? 11.664 3.663 -0.683 1.00 96.88 92 HIS A N 1
ATOM 733 C CA . HIS A 1 92 ? 10.743 2.544 -0.777 1.00 96.88 92 HIS A CA 1
ATOM 734 C C . HIS A 1 92 ? 9.373 2.948 -0.252 1.00 96.88 92 HIS A C 1
ATOM 736 O O . HIS A 1 92 ? 9.265 3.611 0.777 1.00 96.88 92 HIS A O 1
ATOM 742 N N . ASN A 1 93 ? 8.335 2.532 -0.975 1.00 97.88 93 ASN A N 1
ATOM 743 C CA . ASN A 1 93 ? 6.959 2.956 -0.775 1.00 97.88 93 ASN A CA 1
ATOM 744 C C . ASN A 1 93 ? 6.056 1.729 -0.660 1.00 97.88 93 ASN A C 1
ATOM 746 O O . ASN A 1 93 ? 6.116 0.827 -1.500 1.00 97.88 93 ASN A O 1
ATOM 750 N N . VAL A 1 94 ? 5.210 1.702 0.368 1.00 98.38 94 VAL A N 1
ATOM 751 C CA . VAL A 1 94 ? 4.297 0.587 0.667 1.00 98.38 94 VAL A CA 1
ATOM 752 C C . VAL A 1 94 ? 2.958 1.107 1.182 1.00 98.38 94 VAL A C 1
ATOM 754 O O . VAL A 1 94 ? 2.801 2.294 1.476 1.00 98.38 94 VAL A O 1
ATOM 757 N N . ILE A 1 95 ? 1.980 0.207 1.308 1.00 98.69 95 ILE A N 1
ATOM 758 C CA . ILE A 1 95 ? 0.690 0.526 1.926 1.00 98.69 95 ILE A CA 1
ATOM 759 C C . ILE A 1 95 ? 0.644 -0.052 3.328 1.00 98.69 95 ILE A C 1
ATOM 761 O O . ILE A 1 95 ? 0.925 -1.228 3.525 1.00 98.69 95 ILE A O 1
ATOM 765 N N . VAL A 1 96 ? 0.254 0.763 4.300 1.00 98.75 96 VAL A N 1
ATOM 766 C CA . VAL A 1 96 ? -0.017 0.323 5.669 1.00 98.75 96 VAL A CA 1
ATOM 767 C C . VAL A 1 96 ? -1.520 0.323 5.903 1.00 98.75 96 VAL A C 1
ATOM 769 O O . VAL A 1 96 ? -2.233 1.205 5.425 1.00 98.75 96 VAL A O 1
ATOM 772 N N . VAL A 1 97 ? -1.998 -0.674 6.643 1.00 98.62 97 VAL A N 1
ATOM 773 C CA . VAL A 1 97 ? -3.386 -0.755 7.101 1.00 98.62 97 VAL A CA 1
ATOM 774 C C . VAL A 1 97 ? -3.462 -0.680 8.619 1.00 98.62 97 VAL A C 1
ATOM 776 O O . VAL A 1 97 ? -2.676 -1.320 9.321 1.00 98.62 97 VAL A O 1
ATOM 779 N N . THR A 1 98 ? -4.427 0.083 9.124 1.00 98.62 98 THR A N 1
ATOM 780 C CA . THR A 1 98 ? -4.711 0.224 10.559 1.00 98.62 98 THR A CA 1
ATOM 781 C C . THR A 1 98 ? -6.213 0.075 10.824 1.00 98.62 98 THR A C 1
ATOM 783 O O . THR A 1 98 ? -7.026 0.110 9.896 1.00 98.62 98 THR A O 1
ATOM 786 N N . ALA A 1 99 ? -6.607 -0.100 12.086 1.00 98.12 99 ALA A N 1
ATOM 787 C CA . ALA A 1 99 ? -7.988 0.167 12.490 1.00 98.12 99 ALA A CA 1
ATOM 788 C C . ALA A 1 99 ? -8.270 1.679 12.455 1.00 98.12 99 ALA A C 1
ATOM 790 O O . ALA A 1 99 ? -7.364 2.470 12.705 1.00 98.12 99 ALA A O 1
ATOM 791 N N . ARG A 1 100 ? -9.523 2.102 12.235 1.00 96.25 100 ARG A N 1
ATOM 792 C CA . ARG A 1 100 ? -9.856 3.540 12.275 1.00 96.25 100 ARG A CA 1
ATOM 793 C C . ARG A 1 100 ? -9.361 4.239 13.541 1.00 96.25 100 ARG A C 1
ATOM 795 O O . ARG A 1 100 ? -9.656 3.789 14.649 1.00 96.25 100 ARG A O 1
ATOM 802 N N . GLY A 1 101 ? -8.654 5.357 13.367 1.00 95.19 101 GLY A N 1
ATOM 803 C CA . GLY A 1 101 ? -8.127 6.163 14.473 1.00 95.19 101 GLY A CA 1
ATOM 804 C C . GLY A 1 101 ? -6.965 5.518 15.238 1.00 95.19 101 GLY A C 1
ATOM 805 O O . GLY A 1 101 ? -6.536 6.050 16.263 1.00 95.19 101 GLY A O 1
ATOM 806 N N . GLN A 1 102 ? -6.446 4.380 14.773 1.00 96.88 102 GLN A N 1
ATOM 807 C CA . GLN A 1 102 ? -5.254 3.758 15.333 1.00 96.88 102 GLN A CA 1
ATOM 808 C C . GLN A 1 102 ? -3.995 4.466 14.816 1.00 96.88 102 GLN A C 1
ATOM 810 O O . GLN A 1 102 ? -3.918 4.885 13.665 1.00 96.88 102 GLN A O 1
ATOM 815 N N . ALA A 1 103 ? -2.987 4.588 15.682 1.00 97.38 103 ALA A N 1
ATOM 816 C CA . ALA A 1 103 ? -1.694 5.152 15.308 1.00 97.38 103 ALA A CA 1
ATOM 817 C C . ALA A 1 103 ? -1.019 4.333 14.191 1.00 97.38 103 ALA A C 1
ATOM 819 O O . ALA A 1 103 ? -1.064 3.097 14.209 1.00 97.38 103 ALA A O 1
ATOM 820 N N . PHE A 1 104 ? -0.364 5.025 13.258 1.00 98.06 104 PHE A N 1
ATOM 821 C CA . PHE A 1 104 ? 0.275 4.447 12.074 1.00 98.06 104 PHE A CA 1
ATOM 822 C C . PHE A 1 104 ? 1.285 3.338 12.419 1.00 98.06 104 PHE A C 1
ATOM 824 O O . PHE A 1 104 ? 1.297 2.283 11.788 1.00 98.06 104 PHE A O 1
ATOM 831 N N . GLU A 1 105 ? 2.072 3.518 13.480 1.00 97.25 105 GLU A N 1
ATOM 832 C CA . GLU A 1 105 ? 3.147 2.610 13.905 1.00 97.25 105 GLU A CA 1
ATOM 833 C C . GLU A 1 105 ? 2.623 1.249 14.397 1.00 97.25 105 GLU A C 1
ATOM 835 O O . GLU A 1 105 ? 3.359 0.257 14.451 1.00 97.25 105 GLU A O 1
ATOM 840 N N . LYS A 1 106 ? 1.334 1.185 14.759 1.00 97.25 106 LYS A N 1
ATOM 841 C CA . LYS A 1 106 ? 0.648 -0.061 15.128 1.00 97.25 106 LYS A CA 1
ATOM 842 C C . LYS A 1 106 ? 0.116 -0.821 13.914 1.00 97.25 106 LYS A C 1
ATOM 844 O O . LYS A 1 106 ? -0.309 -1.961 14.073 1.00 97.25 106 LYS A O 1
ATOM 849 N N . GLY A 1 107 ? 0.121 -0.206 12.734 1.00 98.06 107 GLY A N 1
ATOM 850 C CA . GLY A 1 107 ? -0.400 -0.791 11.509 1.00 98.06 107 GLY A CA 1
ATOM 851 C C . GLY A 1 107 ? 0.420 -1.963 10.982 1.00 98.06 107 GLY A C 1
ATOM 852 O O . GLY A 1 107 ? 1.541 -2.237 11.418 1.00 98.06 107 GLY A O 1
ATOM 853 N N . ILE A 1 108 ? -0.156 -2.648 9.997 1.00 98.38 108 ILE A N 1
ATOM 854 C CA . ILE A 1 108 ? 0.506 -3.709 9.234 1.00 98.38 108 ILE A CA 1
ATOM 855 C C . ILE A 1 108 ? 0.855 -3.159 7.857 1.00 98.38 108 ILE A C 1
ATOM 857 O O . ILE A 1 108 ? -0.036 -2.711 7.135 1.00 98.38 108 ILE A O 1
ATOM 861 N N . LEU A 1 109 ? 2.130 -3.222 7.483 1.00 97.56 109 LEU A N 1
ATOM 862 C CA . LEU A 1 109 ? 2.575 -2.885 6.134 1.00 97.56 109 LEU A CA 1
ATOM 863 C C . LEU A 1 109 ? 2.310 -4.033 5.160 1.00 97.56 109 LEU A C 1
ATOM 865 O O . LEU A 1 109 ? 2.338 -5.205 5.538 1.00 97.56 109 LEU A O 1
ATOM 869 N N . LEU A 1 110 ? 2.068 -3.677 3.905 1.00 98.50 110 LEU A N 1
ATOM 870 C CA . LEU A 1 110 ? 1.787 -4.553 2.778 1.00 98.50 110 LEU A CA 1
ATOM 871 C C . LEU A 1 110 ? 2.743 -4.181 1.640 1.00 98.50 110 LEU A C 1
ATOM 873 O O . LEU A 1 110 ? 2.594 -3.136 1.004 1.00 98.50 110 LEU A O 1
ATOM 877 N N . ASP A 1 111 ? 3.728 -5.040 1.395 1.00 98.00 111 ASP A N 1
ATOM 878 C CA . ASP A 1 111 ? 4.820 -4.794 0.456 1.00 98.00 111 ASP A CA 1
ATOM 879 C C . ASP A 1 111 ? 4.855 -5.895 -0.610 1.00 98.00 111 ASP A C 1
ATOM 881 O O . ASP A 1 111 ? 5.200 -7.047 -0.346 1.00 98.00 111 ASP A O 1
ATOM 885 N N . ASN A 1 112 ? 4.458 -5.545 -1.834 1.00 97.44 112 ASN A N 1
ATOM 886 C CA . ASN A 1 112 ? 4.521 -6.447 -2.983 1.00 97.44 112 ASN A CA 1
ATOM 887 C C . ASN A 1 112 ? 5.826 -6.312 -3.786 1.00 97.44 112 ASN A C 1
ATOM 889 O O . ASN A 1 112 ? 6.041 -7.104 -4.702 1.00 97.44 112 ASN A O 1
ATOM 893 N N . TRP A 1 113 ? 6.688 -5.340 -3.482 1.00 96.62 113 TRP A N 1
ATOM 894 C CA . TRP A 1 113 ? 7.887 -5.053 -4.272 1.00 96.62 113 TRP A CA 1
ATOM 895 C C . TRP A 1 113 ? 9.101 -5.859 -3.799 1.00 96.62 113 TRP A C 1
ATOM 897 O O . TRP A 1 113 ? 9.800 -6.426 -4.639 1.00 96.62 113 TRP A O 1
ATOM 907 N N . ARG A 1 114 ? 9.316 -5.975 -2.478 1.00 93.56 114 ARG A N 1
ATOM 908 C CA . ARG A 1 114 ? 10.543 -6.553 -1.877 1.00 93.56 114 ARG A CA 1
ATOM 909 C C . ARG A 1 114 ? 10.921 -7.927 -2.429 1.00 93.56 114 ARG A C 1
ATOM 911 O O . ARG A 1 114 ? 12.092 -8.197 -2.673 1.00 93.56 114 ARG A O 1
ATOM 918 N N . TYR A 1 115 ? 9.922 -8.768 -2.692 1.00 94.50 115 TYR A N 1
ATOM 919 C CA . TYR A 1 115 ? 10.101 -10.075 -3.331 1.00 94.50 115 TYR A CA 1
ATOM 920 C C . TYR A 1 115 ? 9.289 -10.204 -4.623 1.00 94.50 115 TYR A C 1
ATOM 922 O O . TYR A 1 115 ? 8.687 -11.244 -4.898 1.00 94.50 115 TYR A O 1
ATOM 930 N N . SER A 1 116 ? 9.276 -9.147 -5.439 1.00 93.50 116 SER A N 1
ATOM 931 C CA . SER A 1 116 ? 8.857 -9.203 -6.844 1.00 93.50 116 SER A CA 1
ATOM 932 C C . SER A 1 116 ? 7.458 -9.807 -7.054 1.00 93.50 116 SER A C 1
ATOM 934 O O . SER A 1 116 ? 7.260 -10.673 -7.911 1.00 93.50 116 SER A O 1
ATOM 936 N N . GLY A 1 117 ? 6.483 -9.379 -6.253 1.00 94.06 117 GLY A N 1
ATOM 937 C CA . GLY A 1 117 ? 5.085 -9.817 -6.287 1.00 94.06 117 GLY A CA 1
ATOM 938 C C . GLY A 1 117 ? 4.683 -10.788 -5.176 1.00 94.06 117 GLY A C 1
ATOM 939 O O . GLY A 1 117 ? 3.488 -10.983 -4.949 1.00 94.06 117 GLY A O 1
ATOM 940 N N . HIS A 1 118 ? 5.635 -11.366 -4.439 1.00 95.88 118 HIS A N 1
ATOM 941 C CA . HIS A 1 118 ? 5.320 -12.083 -3.204 1.00 95.88 118 HIS A CA 1
ATOM 942 C C . HIS A 1 118 ? 5.057 -11.075 -2.084 1.00 95.88 118 HIS A C 1
ATOM 944 O O . HIS A 1 118 ? 5.929 -10.282 -1.742 1.00 95.88 118 HIS A O 1
ATOM 950 N N . LEU A 1 119 ? 3.842 -11.101 -1.530 1.00 97.31 119 LEU A N 1
ATOM 951 C CA . LEU A 1 119 ? 3.440 -10.175 -0.475 1.00 97.31 119 LEU A CA 1
ATOM 952 C C . LEU A 1 119 ? 4.242 -10.410 0.811 1.00 97.31 119 LEU A C 1
ATOM 954 O O . LEU A 1 119 ? 4.097 -11.450 1.459 1.00 97.31 119 LEU A O 1
ATOM 958 N N . VAL A 1 120 ? 4.992 -9.392 1.213 1.00 96.69 120 VAL A N 1
ATOM 959 C CA . VAL A 1 120 ? 5.558 -9.242 2.552 1.00 96.69 120 VAL A CA 1
ATOM 960 C C . VAL A 1 120 ? 4.584 -8.444 3.402 1.00 96.69 120 VAL A C 1
ATOM 962 O O . VAL A 1 120 ? 3.988 -7.468 2.946 1.00 96.69 120 VAL A O 1
ATOM 965 N N . TRP A 1 121 ? 4.413 -8.870 4.648 1.00 97.25 121 TRP A N 1
ATOM 966 C CA . TRP A 1 121 ? 3.636 -8.130 5.629 1.00 97.25 121 TRP A CA 1
ATOM 967 C C . TRP A 1 121 ? 4.255 -8.289 7.013 1.00 97.25 121 TRP A C 1
ATOM 969 O O . TRP A 1 121 ? 4.646 -9.387 7.409 1.00 97.25 121 TRP A O 1
ATOM 979 N N . THR A 1 122 ? 4.327 -7.188 7.750 1.00 96.50 122 THR A N 1
ATOM 980 C CA . THR A 1 122 ? 4.776 -7.143 9.146 1.00 96.50 122 THR A CA 1
ATOM 981 C C . THR A 1 122 ? 4.181 -5.913 9.831 1.00 96.50 122 THR A C 1
ATOM 983 O O . THR A 1 122 ? 3.567 -5.072 9.172 1.00 96.50 122 THR A O 1
ATOM 986 N N . GLN A 1 123 ? 4.306 -5.811 11.152 1.00 96.38 123 GLN A N 1
ATOM 987 C CA . GLN A 1 123 ? 3.926 -4.591 11.857 1.00 96.38 123 GLN A CA 1
ATOM 988 C C . GLN A 1 123 ? 4.963 -3.498 11.582 1.00 96.38 123 GLN A C 1
ATOM 990 O O . GLN A 1 123 ? 6.163 -3.775 11.615 1.00 96.38 123 GLN A O 1
ATOM 995 N N . VAL A 1 124 ? 4.500 -2.267 11.351 1.00 97.25 124 VAL A N 1
ATOM 996 C CA . VAL A 1 124 ? 5.343 -1.114 10.989 1.00 97.25 124 VAL A CA 1
ATOM 997 C C . VAL A 1 124 ? 6.537 -0.950 11.931 1.00 97.25 124 VAL A C 1
ATOM 999 O O . VAL A 1 124 ? 7.671 -0.879 11.473 1.00 97.25 124 VAL A O 1
ATOM 1002 N N . ALA A 1 125 ? 6.298 -0.979 13.244 1.00 95.38 125 ALA A N 1
ATOM 1003 C CA . ALA A 1 125 ? 7.340 -0.814 14.261 1.00 95.38 125 ALA A CA 1
ATOM 1004 C C . ALA A 1 125 ? 8.366 -1.967 14.346 1.00 95.38 1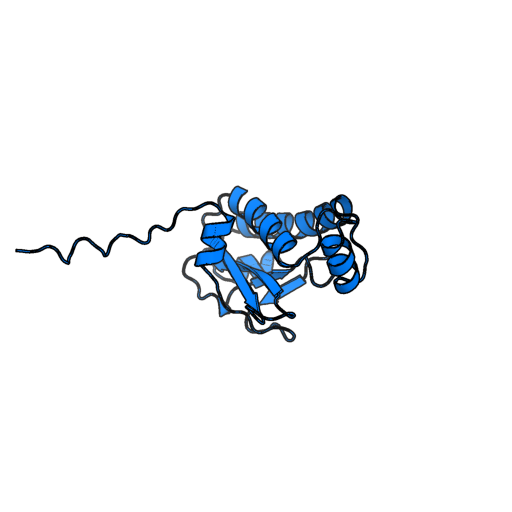25 ALA A C 1
ATOM 1006 O O . ALA A 1 125 ? 9.292 -1.897 15.147 1.00 95.38 125 ALA A O 1
ATOM 1007 N N . THR A 1 126 ? 8.179 -3.048 13.584 1.00 94.69 126 THR A N 1
ATOM 1008 C CA . THR A 1 126 ? 8.991 -4.276 13.672 1.00 94.69 126 THR A CA 1
ATOM 1009 C C . THR A 1 126 ? 9.657 -4.661 12.355 1.00 94.69 126 THR A C 1
ATOM 1011 O O . THR A 1 126 ? 10.232 -5.744 12.272 1.00 94.69 126 THR A O 1
ATOM 1014 N N . ASP A 1 127 ? 9.554 -3.830 11.312 1.00 95.44 127 ASP A N 1
ATOM 1015 C CA . ASP A 1 127 ? 10.288 -4.074 10.069 1.00 95.44 127 ASP A CA 1
ATOM 1016 C C . ASP A 1 127 ? 11.796 -3.906 10.331 1.00 95.44 127 ASP A C 1
ATOM 1018 O O . ASP A 1 127 ? 12.217 -2.826 10.744 1.00 95.44 127 ASP A O 1
ATOM 1022 N N . PRO A 1 128 ? 12.618 -4.955 10.146 1.00 92.06 128 PRO A N 1
ATOM 1023 C CA . PRO A 1 128 ? 14.045 -4.873 10.442 1.00 92.06 128 PRO A CA 1
ATOM 1024 C C . PRO A 1 128 ? 14.837 -4.111 9.371 1.00 92.06 128 PRO A C 1
ATOM 1026 O O . PRO A 1 128 ? 15.966 -3.705 9.631 1.00 92.06 128 PRO A O 1
ATOM 1029 N N . GLU A 1 129 ? 14.284 -3.957 8.164 1.00 90.50 129 GLU A N 1
ATOM 1030 C CA . GLU A 1 129 ? 15.004 -3.411 7.006 1.00 90.50 129 GLU A CA 1
ATOM 1031 C C . GLU A 1 129 ? 14.750 -1.911 6.805 1.00 90.50 129 GLU A C 1
ATOM 1033 O O . GLU A 1 129 ? 15.604 -1.202 6.270 1.00 90.50 129 GLU A O 1
ATOM 1038 N N . TYR A 1 130 ? 13.586 -1.417 7.236 1.00 94.81 130 TYR A N 1
ATOM 1039 C CA . TYR A 1 130 ? 13.094 -0.087 6.885 1.00 94.81 130 TYR A CA 1
ATOM 1040 C C . TYR A 1 130 ? 12.488 0.640 8.083 1.00 94.81 130 TYR A C 1
ATOM 1042 O O . TYR A 1 130 ? 11.780 0.056 8.899 1.00 94.81 130 TYR A O 1
ATOM 1050 N N . HIS A 1 131 ? 12.710 1.954 8.132 1.00 96.06 131 HIS A N 1
ATOM 1051 C CA . HIS A 1 131 ? 12.018 2.856 9.051 1.00 96.06 131 HIS A CA 1
ATOM 1052 C C . HIS A 1 131 ? 10.952 3.618 8.272 1.00 96.06 131 HIS A C 1
ATOM 1054 O O . HIS A 1 131 ? 11.276 4.335 7.324 1.00 96.06 131 HIS A O 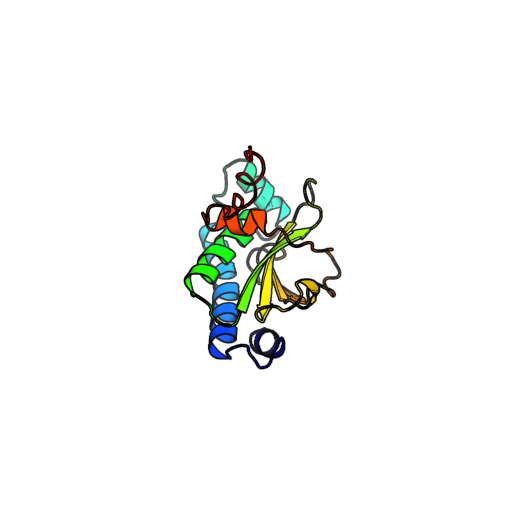1
ATOM 1060 N N . TRP A 1 132 ? 9.693 3.437 8.653 1.00 97.81 132 TRP A N 1
ATOM 1061 C CA . TRP A 1 132 ? 8.551 3.919 7.885 1.00 97.81 132 TRP A CA 1
ATOM 1062 C C . TRP A 1 132 ? 7.970 5.198 8.472 1.00 97.81 132 TRP A C 1
ATOM 1064 O O . TRP A 1 132 ? 7.706 5.273 9.672 1.00 97.81 132 TRP A O 1
ATOM 1074 N N . THR A 1 133 ? 7.687 6.167 7.610 1.00 97.69 133 THR A N 1
ATOM 1075 C CA . THR A 1 133 ? 6.929 7.373 7.951 1.00 97.69 133 THR A CA 1
ATOM 1076 C C . THR A 1 133 ? 5.674 7.478 7.099 1.00 97.69 133 THR A C 1
ATOM 1078 O O . THR A 1 133 ? 5.670 7.105 5.926 1.00 97.69 133 THR A O 1
ATOM 1081 N N . GLU A 1 134 ? 4.601 8.002 7.683 1.00 98.19 134 GLU A N 1
ATOM 1082 C CA . GLU A 1 134 ? 3.336 8.203 6.983 1.00 98.19 134 GLU A CA 1
ATOM 1083 C C . GLU A 1 134 ? 3.370 9.465 6.106 1.00 98.19 134 GLU A C 1
ATOM 1085 O O . GLU A 1 134 ? 3.688 10.553 6.588 1.00 98.19 134 GLU A O 1
ATOM 1090 N N . ASN A 1 135 ? 2.934 9.351 4.847 1.00 97.62 135 ASN A N 1
ATOM 1091 C CA . ASN A 1 135 ? 2.731 10.491 3.953 1.00 97.62 135 ASN A CA 1
ATOM 1092 C C . ASN A 1 135 ? 1.266 10.600 3.491 1.00 97.62 135 ASN A C 1
ATOM 1094 O O . ASN A 1 135 ? 0.854 10.111 2.437 1.00 97.62 135 ASN A O 1
ATOM 1098 N N . LYS A 1 136 ? 0.453 11.312 4.278 1.00 96.56 136 LYS A N 1
ATOM 1099 C CA . LYS A 1 136 ? -0.977 11.534 3.982 1.00 96.56 136 LYS A CA 1
ATOM 1100 C C . LYS A 1 136 ? -1.217 12.328 2.696 1.00 96.56 136 LYS A C 1
ATOM 1102 O O . LYS A 1 136 ? -2.230 12.128 2.027 1.00 96.56 136 LYS A O 1
ATOM 1107 N N . SER A 1 137 ? -0.300 13.233 2.351 1.00 96.31 137 SER A N 1
ATOM 1108 C CA . SER A 1 137 ? -0.416 14.036 1.128 1.00 96.31 137 SER A CA 1
ATOM 1109 C C . SER A 1 137 ? -0.269 13.166 -0.115 1.00 96.31 137 SER A C 1
ATOM 1111 O O . SER A 1 137 ? -0.995 13.366 -1.089 1.00 96.31 137 SER A O 1
ATOM 1113 N N . GLU A 1 138 ? 0.632 12.186 -0.065 1.00 96.88 138 GLU A N 1
ATOM 1114 C CA . GLU A 1 138 ? 0.854 11.255 -1.164 1.00 96.88 138 GLU A CA 1
ATOM 1115 C C . GLU A 1 138 ? -0.320 10.298 -1.351 1.00 96.88 138 GLU A C 1
ATOM 1117 O O . GLU A 1 138 ? -0.800 10.130 -2.473 1.00 96.88 138 GLU A O 1
ATOM 1122 N N . LEU A 1 139 ? -0.867 9.766 -0.254 1.00 97.50 139 LEU A N 1
ATOM 1123 C CA . LEU A 1 139 ? -2.105 8.985 -0.278 1.00 97.50 139 LEU A CA 1
ATOM 1124 C C . LEU A 1 139 ? -3.231 9.741 -1.008 1.00 97.50 139 LEU A C 1
ATOM 1126 O O . LEU A 1 139 ? -3.854 9.205 -1.926 1.00 97.50 139 LEU A O 1
ATOM 1130 N N . ALA A 1 140 ? -3.478 11.000 -0.624 1.00 96.00 140 ALA A N 1
ATOM 1131 C CA . ALA A 1 140 ? -4.515 11.829 -1.237 1.00 96.00 140 ALA A CA 1
ATOM 1132 C C . ALA A 1 140 ? -4.248 12.071 -2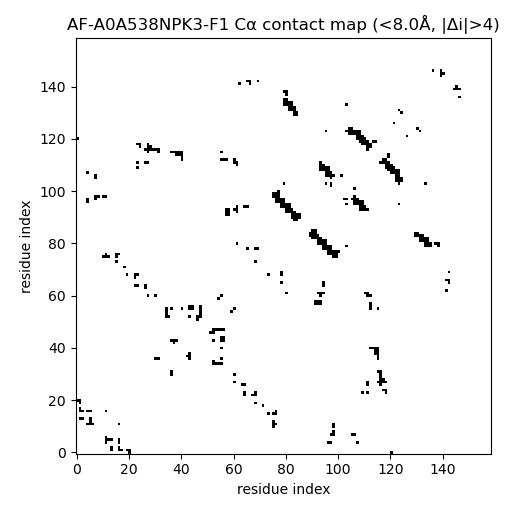.732 1.00 96.00 140 ALA A C 1
ATOM 1134 O O . ALA A 1 140 ? -5.157 11.911 -3.550 1.00 96.00 140 ALA A O 1
ATOM 1135 N N . ARG A 1 141 ? -2.991 12.376 -3.096 1.00 95.38 141 ARG A N 1
ATOM 1136 C CA . ARG A 1 141 ? -2.562 12.566 -4.490 1.00 95.38 141 ARG A CA 1
ATOM 1137 C C . ARG A 1 141 ? -2.838 11.325 -5.339 1.00 95.38 141 ARG A C 1
ATOM 1139 O O . ARG A 1 141 ? -3.414 11.448 -6.416 1.00 95.38 141 ARG A O 1
ATOM 1146 N N . ARG A 1 142 ? -2.459 10.138 -4.856 1.00 94.94 142 ARG A N 1
ATOM 1147 C CA . ARG A 1 142 ? -2.614 8.861 -5.578 1.00 94.94 142 ARG A CA 1
ATOM 1148 C C . ARG A 1 142 ? -4.070 8.462 -5.779 1.00 94.94 142 ARG A C 1
ATOM 1150 O O . ARG A 1 142 ? -4.401 7.882 -6.806 1.00 94.94 142 ARG A O 1
ATOM 1157 N N . LEU A 1 143 ? -4.936 8.799 -4.828 1.00 94.38 143 LEU A N 1
ATOM 1158 C CA . LEU A 1 143 ? -6.375 8.551 -4.928 1.00 94.38 143 LEU A CA 1
ATOM 1159 C C . LEU A 1 143 ? -7.127 9.631 -5.720 1.00 94.38 143 LEU A C 1
ATOM 1161 O O . LEU A 1 143 ? -8.352 9.565 -5.806 1.00 94.38 143 LEU A O 1
ATOM 1165 N N . GLY A 1 144 ? -6.433 10.640 -6.259 1.00 86.00 144 GLY A N 1
ATOM 1166 C CA . GLY A 1 144 ? -7.070 11.762 -6.948 1.00 86.00 144 GLY A CA 1
ATOM 1167 C C . GLY A 1 144 ? -8.009 12.566 -6.044 1.00 86.00 144 GLY A C 1
ATOM 1168 O O . GLY A 1 144 ? -8.923 13.221 -6.539 1.00 86.00 144 GLY A O 1
ATOM 1169 N N . ARG A 1 145 ? -7.817 12.506 -4.718 1.00 65.50 145 ARG A N 1
ATOM 1170 C CA . ARG A 1 145 ? -8.611 13.279 -3.761 1.00 65.50 145 ARG A CA 1
ATOM 1171 C C . ARG A 1 145 ? -8.015 14.684 -3.676 1.00 65.50 145 ARG A C 1
ATOM 1173 O O . ARG A 1 145 ? -6.857 14.810 -3.266 1.00 65.50 145 ARG A O 1
ATOM 1180 N N . PRO A 1 146 ? -8.750 15.745 -4.056 1.00 47.12 146 PRO A N 1
ATOM 1181 C CA . PRO A 1 146 ? -8.279 17.099 -3.823 1.00 47.12 146 PRO A CA 1
ATOM 1182 C C . PRO A 1 146 ? -8.058 17.300 -2.322 1.00 47.12 146 PRO A C 1
ATOM 1184 O O . PRO A 1 146 ? -8.810 16.797 -1.488 1.00 47.12 146 PRO A O 1
ATOM 1187 N N . ARG A 1 147 ? -6.981 18.008 -1.978 1.00 44.97 147 ARG A N 1
ATOM 1188 C CA . ARG A 1 147 ? -6.715 18.428 -0.606 1.00 44.97 147 ARG A CA 1
ATOM 1189 C C . ARG A 1 147 ? -7.911 19.250 -0.112 1.00 44.97 147 ARG A C 1
ATOM 1191 O O . ARG A 1 147 ? -8.076 20.377 -0.569 1.00 44.97 147 ARG A O 1
ATOM 1198 N N . ASP A 1 148 ? -8.641 18.774 0.894 1.00 43.34 148 ASP A N 1
ATOM 1199 C CA . ASP A 1 148 ? -9.376 19.650 1.821 1.00 43.34 148 ASP A CA 1
ATOM 1200 C C . ASP A 1 148 ? -8.361 20.424 2.686 1.00 43.34 148 ASP A C 1
ATOM 1202 O O . ASP A 1 148 ? -8.268 20.288 3.903 1.00 43.34 148 ASP A O 1
ATOM 1206 N N . VAL A 1 149 ? -7.518 21.219 2.026 1.00 42.47 149 VAL A N 1
ATOM 1207 C CA . VAL A 1 149 ? -6.536 22.118 2.630 1.00 42.47 149 VAL A CA 1
ATOM 1208 C C . VAL A 1 149 ? -6.787 23.496 2.035 1.00 42.47 149 VAL A C 1
ATOM 1210 O O . VAL A 1 149 ? -5.995 24.015 1.258 1.00 42.47 149 VAL A O 1
ATOM 1213 N N . ALA A 1 150 ? -7.937 24.073 2.381 1.00 40.00 150 ALA A N 1
ATOM 1214 C CA . ALA A 1 150 ? -8.178 25.510 2.264 1.00 40.00 150 ALA A CA 1
ATOM 1215 C C . ALA A 1 150 ? -9.260 26.030 3.231 1.00 40.00 150 ALA A C 1
ATOM 1217 O O . ALA A 1 150 ? -9.832 27.087 3.002 1.00 40.00 150 ALA A O 1
ATOM 1218 N N . SER A 1 151 ? -9.520 25.375 4.367 1.00 43.09 151 SER A N 1
ATOM 1219 C CA . SER A 1 151 ? -10.288 25.990 5.461 1.00 43.09 151 SER A CA 1
ATOM 1220 C C . SER A 1 151 ? -9.348 26.648 6.477 1.00 43.09 151 SER A C 1
ATOM 1222 O O . SER A 1 151 ? -9.328 26.275 7.648 1.00 43.09 151 SER A O 1
ATOM 1224 N N . LYS A 1 152 ? -8.507 27.592 6.030 1.00 43.19 152 LYS A N 1
ATOM 1225 C CA . LYS A 1 152 ? -7.783 28.515 6.934 1.00 43.19 152 LYS A CA 1
ATOM 1226 C C . LYS A 1 152 ? -7.282 29.817 6.299 1.00 43.19 152 LYS A C 1
ATOM 1228 O O . LYS A 1 152 ? -6.515 30.530 6.936 1.00 43.19 152 LYS A O 1
ATOM 1233 N N . GLN A 1 153 ? -7.768 30.189 5.114 1.00 42.16 153 GLN A N 1
ATOM 1234 C CA . GLN A 1 153 ? -7.371 31.445 4.467 1.00 42.16 153 GLN A CA 1
ATOM 1235 C C . GLN A 1 153 ? -8.561 32.319 4.056 1.00 42.16 153 GLN A C 1
ATOM 1237 O O . GLN A 1 153 ? -8.547 32.932 3.006 1.00 42.16 153 GLN A O 1
ATOM 1242 N N . VAL A 1 154 ? -9.578 32.418 4.921 1.00 42.44 154 VAL A N 1
ATOM 1243 C CA . VAL A 1 154 ? -10.484 33.586 4.990 1.00 42.44 154 VAL A CA 1
ATOM 1244 C C . VAL A 1 154 ? -10.798 33.879 6.467 1.00 42.44 154 VAL A C 1
ATOM 1246 O O . VAL A 1 154 ? -11.936 33.915 6.915 1.00 42.44 154 VAL A O 1
ATOM 1249 N N . ARG A 1 155 ? -9.752 33.999 7.292 1.00 42.97 155 ARG A N 1
ATOM 1250 C CA . ARG A 1 155 ? -9.826 34.683 8.601 1.00 42.97 155 ARG A CA 1
ATOM 1251 C C . ARG A 1 155 ? -8.874 35.883 8.686 1.00 42.97 155 ARG A C 1
ATOM 1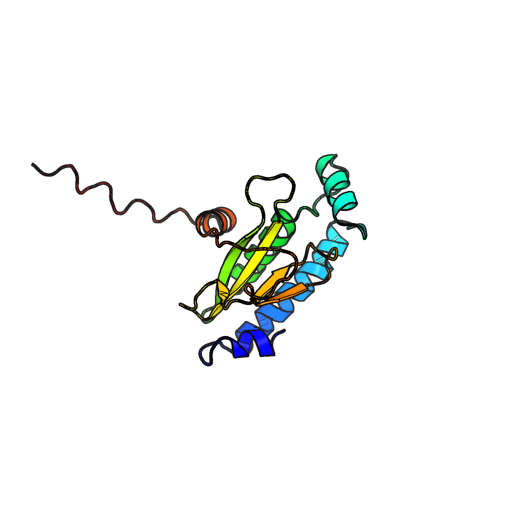253 O O . ARG A 1 155 ? -8.757 36.483 9.743 1.00 42.97 155 ARG A O 1
ATOM 1260 N N . SER A 1 156 ? -8.249 36.268 7.570 1.00 44.25 156 SER A N 1
ATOM 1261 C CA . SER A 1 156 ? -7.324 37.410 7.485 1.00 44.25 156 SER A CA 1
ATOM 1262 C C . SER A 1 156 ? -7.827 38.518 6.552 1.00 44.25 156 SER A C 1
ATOM 1264 O O . SER A 1 156 ? -7.045 39.222 5.920 1.00 44.25 156 SER A O 1
ATOM 1266 N N . THR A 1 157 ? -9.143 38.680 6.457 1.00 46.34 157 THR A N 1
ATOM 1267 C CA . THR A 1 157 ? -9.742 39.903 5.903 1.00 46.34 157 THR A CA 1
ATOM 1268 C C . THR A 1 157 ? -10.954 40.261 6.758 1.00 46.34 157 THR A C 1
ATOM 1270 O O . THR A 1 157 ? -12.095 40.281 6.315 1.00 46.34 157 THR A O 1
ATOM 1273 N N . MET A 1 158 ? -10.699 40.435 8.057 1.00 40.88 158 MET A N 1
ATOM 1274 C CA . MET A 1 158 ? -11.545 41.267 8.902 1.00 40.88 158 MET A CA 1
ATOM 1275 C C . MET A 1 158 ? -11.040 42.701 8.771 1.00 40.88 158 MET A C 1
ATOM 1277 O O . MET A 1 158 ? -9.853 42.909 8.988 1.00 40.88 158 MET A O 1
ATOM 1281 N N . LYS A 1 159 ? -11.996 43.600 8.510 1.00 41.31 159 LYS A N 1
ATOM 1282 C CA . LYS A 1 159 ? -12.110 44.975 9.021 1.00 41.31 159 LYS A CA 1
ATOM 1283 C C . LYS A 1 159 ? -11.002 45.972 8.698 1.00 41.31 159 LYS A C 1
ATOM 1285 O O . LYS A 1 159 ? -9.864 45.793 9.167 1.00 41.31 159 LYS A O 1
#